Protein AF-M3CZ80-F1 (afdb_monomer)

Sequence (100 aa):
VNVDQGPNATKIYVHKSVLCASSEFFKAKARRVWSKGEATVDLPHVSQHAFMLYANWAYSGKVNETSVPDQADWEILAEAAALGQQLMDSAFKHSVMDTM

Mean predicted aligned error: 7.39 Å

Structure (mmCIF, N/CA/C/O backbone):
data_AF-M3CZ80-F1
#
_entry.id   AF-M3CZ80-F1
#
loop_
_atom_site.group_PDB
_atom_site.id
_atom_site.type_symbol
_atom_site.label_atom_id
_atom_site.label_alt_id
_atom_site.label_comp_id
_atom_site.label_asym_id
_atom_site.label_entity_id
_atom_site.label_seq_id
_atom_site.pdbx_PDB_ins_code
_atom_site.Cartn_x
_atom_site.Cartn_y
_atom_site.Cartn_z
_atom_site.occupancy
_atom_site.B_iso_or_equiv
_atom_site.auth_seq_id
_atom_site.auth_comp_id
_atom_site.auth_asym_id
_atom_site.auth_atom_id
_atom_site.pdbx_PDB_model_num
ATOM 1 N N . VAL A 1 1 ? -5.982 6.805 2.221 1.00 73.38 1 VAL A N 1
ATOM 2 C CA . VAL A 1 1 ? -4.555 7.166 2.346 1.00 73.38 1 VAL A CA 1
ATOM 3 C C . VAL A 1 1 ? -4.356 8.439 1.556 1.00 73.38 1 VAL A C 1
ATOM 5 O O . VAL A 1 1 ? -4.849 8.501 0.437 1.00 73.38 1 VAL A O 1
ATOM 8 N N . ASN A 1 2 ? -3.749 9.459 2.151 1.00 74.19 2 ASN A N 1
ATOM 9 C CA . ASN A 1 2 ? -3.387 10.678 1.439 1.00 74.19 2 ASN A CA 1
ATOM 10 C C . ASN A 1 2 ? -1.938 10.545 0.994 1.00 74.19 2 ASN A C 1
ATOM 12 O O . ASN A 1 2 ? -1.086 10.157 1.793 1.00 74.19 2 ASN A O 1
ATOM 16 N N . VAL A 1 3 ? -1.693 10.839 -0.272 1.00 72.12 3 VAL A N 1
ATOM 17 C CA . VAL A 1 3 ? -0.378 10.764 -0.900 1.00 72.12 3 VAL A CA 1
ATOM 18 C C . VAL A 1 3 ? 0.002 12.185 -1.328 1.00 72.12 3 VAL A C 1
ATOM 20 O O . VAL A 1 3 ? -0.855 12.864 -1.895 1.00 72.12 3 VAL A O 1
ATOM 23 N N . ASP A 1 4 ? 1.238 12.611 -1.028 1.00 66.75 4 ASP A N 1
ATOM 24 C CA . ASP A 1 4 ? 1.794 13.978 -1.190 1.00 66.75 4 ASP A CA 1
ATOM 25 C C . ASP A 1 4 ? 1.535 14.962 -0.010 1.00 66.75 4 ASP A C 1
ATOM 27 O O . ASP A 1 4 ? 0.680 14.725 0.847 1.00 66.75 4 ASP A O 1
ATOM 31 N N . GLN A 1 5 ? 2.305 16.062 0.070 1.00 50.66 5 GLN A N 1
ATOM 32 C CA . GLN A 1 5 ? 2.097 17.185 0.999 1.00 50.66 5 GLN A CA 1
ATOM 33 C C . GLN A 1 5 ? 1.918 18.499 0.224 1.00 50.66 5 GLN A C 1
ATOM 35 O O . GLN A 1 5 ? 2.888 19.160 -0.140 1.00 50.66 5 GLN A O 1
ATOM 40 N N . GLY A 1 6 ? 0.669 18.926 0.031 1.00 56.16 6 GLY A N 1
ATOM 41 C CA . GLY A 1 6 ? 0.364 20.209 -0.602 1.00 56.16 6 GLY A CA 1
ATOM 42 C C . GLY A 1 6 ? -1.039 20.266 -1.211 1.00 56.16 6 GLY A C 1
ATOM 43 O O . GLY A 1 6 ? -1.844 19.361 -0.987 1.00 56.16 6 GLY A O 1
ATOM 44 N N . PRO A 1 7 ? -1.355 21.300 -2.013 1.00 58.44 7 PRO A N 1
ATOM 45 C CA . PRO A 1 7 ? -2.625 21.391 -2.744 1.00 58.44 7 PRO A CA 1
ATOM 46 C C . PRO A 1 7 ? -2.857 20.237 -3.741 1.00 58.44 7 PRO A C 1
ATOM 48 O O . PRO A 1 7 ? -3.984 20.059 -4.190 1.00 58.44 7 PRO A O 1
ATOM 51 N N . ASN A 1 8 ? -1.827 19.431 -4.037 1.00 61.94 8 ASN A N 1
ATOM 52 C CA . ASN A 1 8 ? -1.893 18.232 -4.882 1.00 61.94 8 ASN A CA 1
ATOM 53 C C . ASN A 1 8 ? -2.047 16.917 -4.091 1.00 61.94 8 ASN A C 1
ATOM 55 O O . ASN A 1 8 ? -1.932 15.836 -4.671 1.00 61.94 8 ASN A O 1
ATOM 59 N N . ALA A 1 9 ? -2.317 16.983 -2.780 1.00 67.69 9 ALA A N 1
ATOM 60 C CA . ALA A 1 9 ? -2.543 15.792 -1.968 1.00 67.69 9 ALA A CA 1
ATOM 61 C C . ALA A 1 9 ? -3.726 14.976 -2.514 1.00 67.69 9 ALA A C 1
ATOM 63 O O . ALA A 1 9 ? -4.883 15.406 -2.471 1.00 67.69 9 ALA A O 1
ATOM 64 N N . THR A 1 10 ? -3.434 13.772 -3.005 1.00 78.12 10 THR A N 1
ATOM 65 C CA . THR A 1 10 ? -4.434 12.901 -3.627 1.00 78.12 10 THR A CA 1
ATOM 66 C C . THR A 1 10 ? -4.910 11.846 -2.640 1.00 78.12 10 THR A C 1
ATOM 68 O O . THR A 1 10 ? -4.121 11.155 -1.989 1.00 78.12 10 THR A O 1
ATOM 71 N N . LYS A 1 11 ? -6.236 11.714 -2.517 1.00 81.25 11 LYS A N 1
ATOM 72 C CA . LYS A 1 11 ? -6.873 10.718 -1.650 1.00 81.25 11 LYS A CA 1
ATOM 73 C C . LYS A 1 11 ? -7.043 9.409 -2.404 1.00 81.25 11 LYS A C 1
ATOM 75 O O . LYS A 1 11 ? -7.817 9.330 -3.352 1.00 81.25 11 LYS A O 1
ATOM 80 N N . ILE A 1 12 ? -6.370 8.370 -1.929 1.00 81.19 12 ILE A N 1
ATOM 81 C CA . ILE A 1 12 ? -6.469 7.017 -2.469 1.00 81.19 12 ILE A CA 1
ATOM 82 C C . ILE A 1 12 ? -7.186 6.130 -1.454 1.00 81.19 12 ILE A C 1
ATOM 84 O O . ILE A 1 12 ? -6.789 6.029 -0.285 1.00 81.19 12 ILE A O 1
ATOM 88 N N . TYR A 1 13 ? -8.263 5.486 -1.894 1.00 81.94 13 TYR A N 1
ATOM 89 C CA . TYR A 1 13 ? -9.069 4.591 -1.070 1.00 81.94 13 TYR A CA 1
ATOM 90 C C . TYR A 1 13 ? -8.640 3.144 -1.310 1.00 81.94 13 TYR A C 1
ATOM 92 O O . TYR A 1 13 ? -8.749 2.630 -2.418 1.00 81.94 13 TYR A O 1
ATOM 100 N N . VAL A 1 14 ? -8.149 2.486 -0.260 1.00 82.25 14 VAL A N 1
ATOM 101 C CA . VAL A 1 14 ? -7.725 1.080 -0.289 1.00 82.25 14 VAL A CA 1
ATOM 102 C C . VAL A 1 14 ? -8.346 0.369 0.904 1.00 82.25 14 VAL A C 1
ATOM 104 O O . VAL A 1 14 ? -8.471 0.953 1.984 1.00 82.25 14 VAL A O 1
ATOM 107 N N . HIS A 1 15 ? -8.747 -0.889 0.723 1.00 84.44 15 HIS A N 1
ATOM 108 C CA . HIS A 1 15 ? -9.302 -1.682 1.807 1.00 84.44 15 HIS A CA 1
ATOM 109 C C . HIS A 1 15 ? -8.278 -1.887 2.924 1.00 84.44 15 HIS A C 1
ATOM 111 O O . HIS A 1 15 ? -7.139 -2.296 2.699 1.00 84.44 15 HIS A O 1
ATOM 117 N N . LYS A 1 16 ? -8.718 -1.656 4.163 1.00 79.69 16 LYS A N 1
ATOM 118 C CA . LYS A 1 16 ? -7.900 -1.857 5.364 1.00 79.69 16 LYS A CA 1
ATOM 119 C C . LYS A 1 16 ? -7.335 -3.275 5.450 1.00 79.69 16 LYS A C 1
ATOM 121 O O . LYS A 1 16 ? -6.182 -3.434 5.827 1.00 79.69 16 LYS A O 1
ATOM 126 N N . SER A 1 17 ? -8.130 -4.292 5.113 1.00 82.00 17 SER A N 1
ATOM 127 C CA . SER A 1 17 ? -7.687 -5.692 5.118 1.00 82.00 17 SER A CA 1
ATOM 128 C C . SER A 1 17 ? -6.524 -5.932 4.161 1.00 82.00 17 SER A C 1
ATOM 130 O O . SER A 1 17 ? -5.628 -6.690 4.501 1.00 82.00 17 SER A O 1
ATOM 132 N N . VAL A 1 18 ? -6.518 -5.248 3.017 1.00 84.62 18 VAL A N 1
ATOM 133 C CA . VAL A 1 18 ? -5.472 -5.340 1.995 1.00 84.62 18 VAL A CA 1
ATOM 134 C C . VAL A 1 18 ? -4.196 -4.651 2.471 1.00 84.62 18 VAL A C 1
ATOM 136 O O . VAL A 1 18 ? -3.146 -5.280 2.509 1.00 84.62 18 VAL A O 1
ATOM 139 N N . LEU A 1 19 ? -4.294 -3.411 2.965 1.00 82.94 19 LEU A N 1
ATOM 140 C CA . LEU A 1 19 ? -3.140 -2.694 3.529 1.00 82.94 19 LEU A CA 1
ATOM 141 C C . LEU A 1 19 ? -2.532 -3.420 4.739 1.00 82.94 19 LEU A C 1
ATOM 143 O O . LEU A 1 19 ? -1.319 -3.452 4.910 1.00 82.94 19 LEU A O 1
ATOM 147 N N . CYS A 1 20 ? -3.371 -4.005 5.595 1.00 83.38 20 CYS A N 1
ATOM 148 C CA . CYS A 1 20 ? -2.923 -4.764 6.759 1.00 83.38 20 CYS A CA 1
ATOM 149 C C . CYS A 1 20 ? -2.564 -6.220 6.451 1.00 83.38 20 CYS A C 1
ATOM 151 O O . CYS A 1 20 ? -2.171 -6.910 7.385 1.00 83.38 20 CYS A O 1
ATOM 153 N N . ALA A 1 21 ? -2.726 -6.728 5.228 1.00 82.19 21 ALA A N 1
ATOM 154 C CA . ALA A 1 21 ? -2.386 -8.119 4.934 1.00 82.19 21 ALA A CA 1
ATOM 155 C C . ALA A 1 21 ? -0.864 -8.313 4.980 1.00 82.19 21 ALA A C 1
ATOM 157 O O . ALA A 1 21 ? -0.365 -9.181 5.700 1.00 82.19 21 ALA A O 1
ATOM 158 N N . SER A 1 22 ? -0.139 -7.446 4.274 1.00 75.19 22 SER A N 1
ATOM 159 C CA . SER A 1 22 ? 1.306 -7.549 4.066 1.00 75.19 22 SER A CA 1
ATOM 160 C C . SER A 1 22 ? 2.122 -6.537 4.877 1.00 75.19 22 SER A C 1
ATOM 162 O O . SER A 1 22 ? 3.174 -6.892 5.402 1.00 75.19 22 SER A O 1
ATOM 164 N N . SER A 1 23 ? 1.636 -5.304 5.059 1.00 83.44 23 SER A N 1
ATOM 165 C CA . SER A 1 23 ? 2.421 -4.234 5.691 1.00 83.44 23 SER A CA 1
ATOM 166 C C . SER A 1 23 ? 2.253 -4.176 7.212 1.00 83.44 23 SER A C 1
ATOM 168 O O . SER A 1 23 ? 1.182 -3.868 7.751 1.00 83.44 23 SER A O 1
ATOM 170 N N . GLU A 1 24 ? 3.362 -4.380 7.926 1.00 82.00 24 GLU A N 1
ATOM 171 C CA . GLU A 1 24 ? 3.436 -4.188 9.379 1.00 82.00 24 GLU A CA 1
ATOM 172 C C . GLU A 1 24 ? 3.249 -2.718 9.785 1.00 82.00 24 GLU A C 1
ATOM 174 O O . GLU A 1 24 ? 2.630 -2.437 10.817 1.00 82.00 24 GLU A O 1
ATOM 179 N N . PHE A 1 25 ? 3.684 -1.761 8.955 1.00 84.94 25 PHE A N 1
ATOM 180 C CA . PHE A 1 25 ? 3.437 -0.337 9.194 1.00 84.94 25 PHE A CA 1
ATOM 181 C C . PHE A 1 25 ? 1.938 -0.037 9.265 1.00 84.94 25 PHE A C 1
ATOM 183 O O . PHE A 1 25 ? 1.467 0.586 10.224 1.00 84.94 25 PHE A O 1
ATOM 190 N N . PHE A 1 26 ? 1.167 -0.523 8.287 1.00 83.12 26 PHE A N 1
ATOM 191 C CA . PHE A 1 26 ? -0.277 -0.337 8.293 1.00 83.12 26 PHE A CA 1
ATOM 192 C C . PHE A 1 26 ? -0.946 -1.122 9.417 1.00 83.12 26 PHE A C 1
ATOM 194 O O . PHE A 1 26 ? -1.868 -0.584 10.017 1.00 83.12 26 PHE A O 1
ATOM 201 N N . LYS A 1 27 ? -0.474 -2.318 9.799 1.00 83.88 27 LYS A N 1
ATOM 202 C CA . LYS A 1 27 ? -0.977 -3.020 11.002 1.00 83.88 27 LYS A CA 1
ATOM 203 C C . LYS A 1 27 ? -0.749 -2.209 12.285 1.00 83.88 27 LYS A C 1
ATOM 205 O O . LYS A 1 27 ? -1.654 -2.099 13.117 1.00 83.88 27 LYS A O 1
ATOM 210 N N . ALA A 1 28 ? 0.424 -1.601 12.447 1.00 82.69 28 ALA A N 1
ATOM 211 C CA . ALA A 1 28 ? 0.748 -0.779 13.611 1.00 82.69 28 ALA A CA 1
ATOM 212 C C . ALA A 1 28 ? -0.065 0.528 13.638 1.00 82.69 28 ALA A C 1
ATOM 214 O O . ALA A 1 28 ? -0.654 0.886 14.665 1.00 82.69 28 ALA A O 1
ATOM 215 N N . LYS A 1 29 ? -0.163 1.222 12.496 1.00 76.88 29 LYS A N 1
ATOM 216 C CA . LYS A 1 29 ? -0.979 2.438 12.340 1.00 76.88 29 LYS A CA 1
ATOM 217 C C . LYS A 1 29 ? -2.471 2.148 12.484 1.00 76.88 29 LYS A C 1
ATOM 219 O O . LYS A 1 29 ? -3.157 2.908 13.164 1.00 76.88 29 LYS A O 1
ATOM 224 N N . ALA A 1 30 ? -2.958 1.026 11.958 1.00 71.81 30 ALA A N 1
ATOM 225 C CA . ALA A 1 30 ? -4.337 0.566 12.104 1.00 71.81 30 ALA A CA 1
ATOM 226 C C . ALA A 1 30 ? -4.771 0.462 13.561 1.00 71.81 30 ALA A C 1
ATOM 228 O O . ALA A 1 30 ? -5.898 0.818 13.893 1.00 71.81 30 ALA A O 1
ATOM 229 N N . ARG A 1 31 ? -3.881 -0.029 14.428 1.00 68.31 31 ARG A N 1
ATOM 230 C CA . ARG A 1 31 ? -4.164 -0.188 15.857 1.00 68.31 31 ARG A CA 1
ATOM 231 C C . ARG A 1 31 ? -4.228 1.141 16.609 1.00 68.31 31 ARG A C 1
ATOM 233 O O . ARG A 1 31 ? -4.922 1.210 17.620 1.00 68.31 31 ARG A O 1
ATOM 240 N N . ARG A 1 32 ? -3.530 2.187 16.154 1.00 68.75 32 ARG A N 1
ATOM 241 C CA . ARG A 1 32 ? -3.486 3.498 16.837 1.00 68.75 32 ARG A CA 1
ATOM 242 C C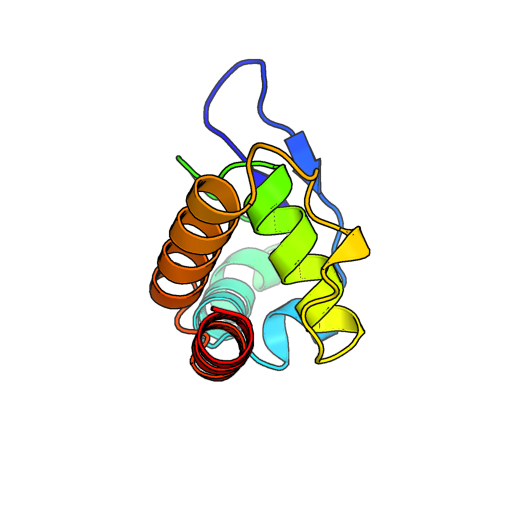 . ARG A 1 32 ? -4.443 4.538 16.256 1.00 68.75 32 ARG A C 1
ATOM 244 O O . ARG A 1 32 ? -5.081 5.246 17.028 1.00 68.75 32 ARG A O 1
ATOM 251 N N . VAL A 1 33 ? -4.502 4.644 14.930 1.00 67.06 33 VAL A N 1
ATOM 252 C CA . VAL A 1 33 ? -5.195 5.719 14.200 1.00 67.06 33 VAL A CA 1
ATOM 253 C C . VAL A 1 33 ? -6.622 5.284 13.866 1.00 67.06 33 VAL A C 1
ATOM 255 O O . VAL A 1 33 ? -7.582 5.887 14.335 1.00 67.06 33 VAL A O 1
ATOM 258 N N . TRP A 1 34 ? -6.777 4.135 13.199 1.00 69.56 34 TRP A N 1
ATOM 259 C CA . TRP A 1 34 ? -8.096 3.639 12.779 1.00 69.56 34 TRP A CA 1
ATOM 260 C C . TRP A 1 34 ? -8.994 3.180 13.937 1.00 69.56 34 TRP A C 1
ATOM 262 O O . TRP A 1 34 ? -10.205 3.084 13.765 1.00 69.56 34 TRP A O 1
ATOM 272 N N . SER A 1 35 ? -8.434 2.935 15.122 1.00 64.06 35 SER A N 1
ATOM 273 C CA 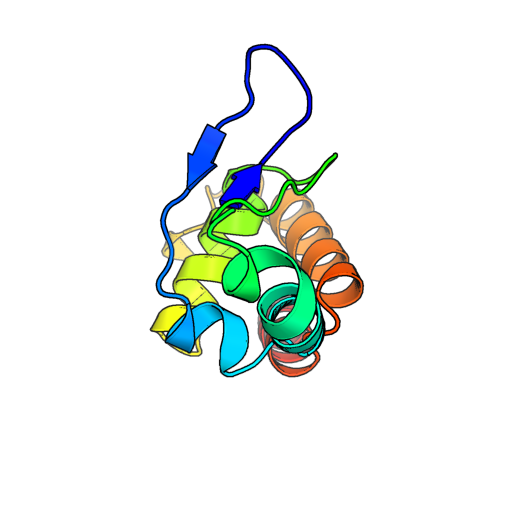. SER A 1 35 ? -9.198 2.626 16.341 1.00 64.06 35 SER A CA 1
ATOM 274 C C . SER A 1 35 ? -9.932 3.840 16.923 1.00 64.06 35 SER A C 1
ATOM 276 O O . SER A 1 35 ? -10.834 3.666 17.734 1.00 64.06 35 SER A O 1
ATOM 278 N N . LYS A 1 36 ? -9.546 5.064 16.533 1.00 64.19 36 LYS A N 1
ATOM 279 C CA . LYS A 1 36 ? -10.121 6.324 17.038 1.00 64.19 36 LYS A CA 1
ATOM 280 C C . LYS A 1 36 ? -11.096 6.989 16.057 1.00 64.19 36 LYS A C 1
ATOM 282 O O . LYS A 1 36 ? -11.519 8.111 16.296 1.00 64.19 36 LYS A O 1
ATOM 287 N N . GLY A 1 37 ? -11.448 6.314 14.960 1.00 59.59 37 GLY A N 1
ATOM 288 C CA . GLY A 1 37 ? -12.358 6.840 13.934 1.00 59.59 37 GLY A CA 1
ATOM 289 C C . GLY A 1 37 ? -11.695 7.737 12.882 1.00 59.59 37 GLY A C 1
ATOM 290 O O . GLY A 1 37 ? -12.299 8.003 11.846 1.00 59.59 37 GLY A O 1
ATOM 291 N N . GLU A 1 38 ? -10.437 8.139 13.074 1.00 59.50 38 GLU A N 1
ATOM 292 C CA . GLU A 1 38 ? -9.642 8.776 12.022 1.00 59.50 38 GLU A CA 1
ATOM 293 C C . GLU A 1 38 ? -9.179 7.698 11.042 1.00 59.50 38 GLU A C 1
ATOM 295 O O . GLU A 1 38 ? -8.353 6.864 11.389 1.00 59.50 38 GLU A O 1
ATOM 300 N N . ALA A 1 39 ? -9.742 7.666 9.830 1.00 69.06 39 ALA A N 1
ATOM 301 C CA . ALA A 1 39 ? -9.496 6.615 8.833 1.00 69.06 39 ALA A CA 1
ATOM 302 C C . ALA A 1 39 ? -8.332 6.920 7.867 1.00 69.06 39 ALA A C 1
ATOM 304 O O . ALA A 1 39 ? -8.005 6.105 6.999 1.00 69.06 39 ALA A O 1
ATOM 305 N N . THR A 1 40 ? -7.689 8.079 7.995 1.00 73.31 40 THR A N 1
ATOM 306 C CA . THR A 1 40 ? -6.735 8.569 6.995 1.00 73.31 40 THR A CA 1
ATOM 307 C C . THR A 1 40 ? -5.297 8.385 7.468 1.00 73.31 40 THR A C 1
ATOM 309 O O . THR A 1 40 ? -4.963 8.663 8.614 1.00 73.31 40 THR A O 1
ATOM 312 N N . VAL A 1 41 ? -4.444 7.875 6.580 1.00 78.50 41 VAL A N 1
ATOM 313 C CA . VAL A 1 41 ? -2.992 7.807 6.781 1.00 78.50 41 VAL A CA 1
ATOM 314 C C . VAL A 1 41 ? -2.370 8.744 5.765 1.00 78.50 41 VAL A C 1
ATOM 316 O O . VAL A 1 41 ? -2.619 8.564 4.573 1.00 78.50 41 VAL A O 1
ATOM 319 N N . ASP A 1 42 ? -1.604 9.717 6.240 1.00 80.06 42 ASP A N 1
ATOM 320 C CA . ASP A 1 42 ? -0.839 10.624 5.393 1.00 80.06 42 ASP A CA 1
ATOM 321 C C . ASP A 1 42 ? 0.538 10.022 5.111 1.00 80.06 42 ASP A C 1
ATOM 323 O O . ASP A 1 42 ? 1.267 9.641 6.034 1.00 80.06 42 ASP A O 1
ATOM 327 N N . LEU A 1 43 ? 0.870 9.919 3.828 1.00 79.81 43 LEU A N 1
ATOM 328 C CA . LEU A 1 43 ? 2.161 9.476 3.324 1.00 79.81 43 LEU A CA 1
ATOM 329 C C . LEU A 1 43 ? 2.839 10.655 2.613 1.00 79.81 43 LEU A C 1
ATOM 331 O O . LEU A 1 43 ? 2.598 10.884 1.424 1.00 79.81 43 LEU A O 1
ATOM 335 N N . PRO A 1 44 ? 3.653 11.436 3.345 1.00 75.62 44 PRO A N 1
ATOM 336 C CA . PRO A 1 44 ? 4.398 12.538 2.757 1.00 75.62 44 PRO A CA 1
ATOM 337 C C . PRO A 1 44 ? 5.489 12.014 1.820 1.00 75.62 44 PRO A C 1
ATOM 339 O O . PRO A 1 44 ? 6.091 10.980 2.107 1.00 75.62 44 PRO A O 1
ATOM 342 N N . HIS A 1 45 ? 5.774 12.757 0.746 1.00 74.88 45 HIS A N 1
ATOM 343 C CA . HIS A 1 45 ? 6.846 12.459 -0.222 1.00 74.88 45 HIS A CA 1
ATOM 344 C C . HIS A 1 45 ? 6.697 11.137 -0.982 1.00 74.88 45 HIS A C 1
ATOM 346 O O . HIS A 1 45 ? 7.678 10.581 -1.465 1.00 74.88 45 HIS A O 1
ATOM 352 N N . VAL A 1 46 ? 5.475 10.626 -1.082 1.00 79.38 46 VAL A N 1
ATOM 353 C CA . VAL A 1 46 ? 5.172 9.457 -1.902 1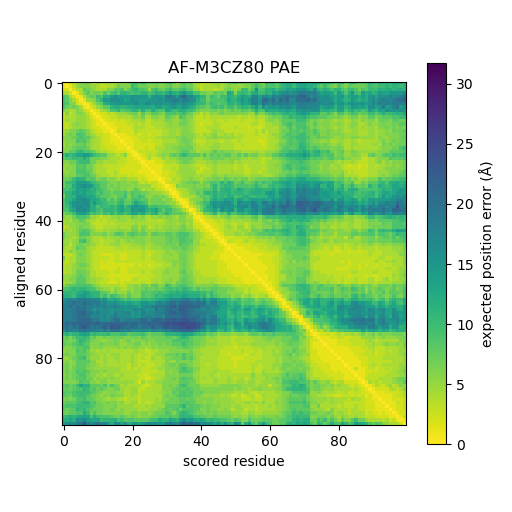.00 79.38 46 VAL A CA 1
ATOM 354 C C . VAL A 1 46 ? 4.476 9.946 -3.161 1.00 79.38 46 VAL A C 1
ATOM 356 O O . VAL A 1 46 ? 3.552 10.750 -3.069 1.00 79.38 46 VAL A O 1
ATOM 359 N N . SER A 1 47 ? 4.908 9.468 -4.325 1.00 79.19 47 SER A N 1
ATOM 360 C CA . SER A 1 47 ? 4.211 9.720 -5.585 1.00 79.19 47 SER A CA 1
ATOM 361 C C . SER A 1 47 ? 2.899 8.946 -5.640 1.00 79.19 47 SER A C 1
ATOM 363 O O . SER A 1 47 ? 2.809 7.788 -5.214 1.00 79.19 47 SER A O 1
ATOM 365 N N . GLN A 1 48 ? 1.875 9.561 -6.233 1.00 81.38 48 GLN A N 1
ATOM 366 C CA . GLN A 1 48 ? 0.610 8.889 -6.521 1.00 81.38 48 GLN A CA 1
ATOM 367 C C . GLN A 1 48 ? 0.832 7.596 -7.319 1.00 81.38 48 GLN A C 1
ATOM 369 O O . GLN A 1 48 ? 0.206 6.582 -7.014 1.00 81.38 48 GLN A O 1
ATOM 374 N N . HIS A 1 49 ? 1.743 7.608 -8.295 1.00 79.88 49 HIS A N 1
ATOM 375 C CA . HIS A 1 49 ? 2.020 6.449 -9.144 1.00 79.88 49 HIS A CA 1
ATOM 376 C C . HIS A 1 49 ? 2.651 5.297 -8.356 1.00 79.88 49 HIS A C 1
ATOM 378 O O . HIS A 1 49 ? 2.168 4.167 -8.437 1.00 79.88 49 HIS A O 1
ATOM 384 N N . ALA A 1 50 ? 3.649 5.587 -7.516 1.00 81.56 50 ALA A N 1
ATOM 385 C CA . ALA A 1 50 ? 4.278 4.588 -6.652 1.00 81.56 50 ALA A CA 1
ATOM 386 C C . ALA A 1 50 ? 3.264 3.952 -5.682 1.00 81.56 50 ALA A C 1
ATOM 388 O O . ALA A 1 50 ? 3.248 2.733 -5.492 1.00 81.56 50 ALA A O 1
ATOM 389 N N . PHE A 1 51 ? 2.358 4.754 -5.108 1.00 84.69 51 PHE A N 1
ATOM 390 C CA . PHE A 1 51 ? 1.321 4.221 -4.224 1.00 84.69 51 PHE A CA 1
ATOM 391 C C . PHE A 1 51 ? 0.240 3.433 -4.974 1.00 84.69 51 PHE A C 1
ATOM 393 O O . PHE A 1 51 ? -0.264 2.439 -4.451 1.00 84.69 51 PHE A O 1
ATOM 400 N N . MET A 1 52 ? -0.123 3.834 -6.195 1.00 82.88 52 MET A N 1
ATOM 401 C CA . MET A 1 52 ? -1.040 3.054 -7.031 1.00 82.88 52 MET A CA 1
ATOM 402 C C . MET A 1 52 ? -0.441 1.696 -7.404 1.00 82.88 52 MET A C 1
ATOM 404 O O . MET A 1 52 ? -1.155 0.694 -7.352 1.00 82.88 52 MET A O 1
ATOM 408 N N . LEU A 1 53 ? 0.864 1.637 -7.687 1.00 83.50 53 LEU A N 1
ATOM 409 C CA . LEU A 1 53 ? 1.574 0.378 -7.912 1.00 83.50 53 LEU A CA 1
ATOM 410 C C . LEU A 1 53 ? 1.535 -0.515 -6.667 1.00 83.50 53 LEU A C 1
ATOM 412 O O . LEU A 1 53 ? 1.183 -1.690 -6.764 1.00 83.50 53 LEU A O 1
ATOM 416 N N . TYR A 1 54 ? 1.804 0.059 -5.489 1.00 85.25 54 TYR A N 1
ATOM 417 C CA . TYR A 1 54 ? 1.667 -0.650 -4.216 1.00 85.25 54 TYR A CA 1
ATOM 418 C C . TYR A 1 54 ? 0.245 -1.170 -3.991 1.00 85.25 54 TYR A C 1
ATOM 420 O O . TYR A 1 54 ? 0.065 -2.325 -3.619 1.00 85.25 54 TYR A O 1
ATOM 428 N N . ALA A 1 55 ? -0.779 -0.349 -4.238 1.00 84.81 55 ALA A N 1
ATOM 429 C CA . ALA A 1 55 ? -2.171 -0.751 -4.072 1.00 84.81 55 ALA A CA 1
ATOM 430 C C . ALA A 1 55 ? -2.543 -1.897 -5.026 1.00 84.81 55 ALA A C 1
ATOM 432 O O . ALA A 1 55 ? -3.133 -2.883 -4.587 1.00 84.81 55 ALA A O 1
ATOM 433 N N . ASN A 1 56 ? -2.158 -1.805 -6.303 1.00 84.75 56 ASN A N 1
ATOM 434 C CA . ASN A 1 56 ? -2.365 -2.872 -7.282 1.00 84.75 56 ASN A CA 1
ATOM 435 C C . ASN A 1 56 ? -1.678 -4.170 -6.854 1.00 84.75 56 ASN A C 1
ATOM 437 O O . ASN A 1 56 ? -2.305 -5.233 -6.891 1.00 84.75 56 ASN A O 1
ATOM 441 N N . TRP A 1 57 ? -0.426 -4.090 -6.401 1.00 86.81 57 TRP A N 1
ATOM 442 C CA . TRP A 1 57 ? 0.279 -5.246 -5.861 1.00 86.81 57 TRP A CA 1
ATOM 443 C C . TRP A 1 57 ? -0.414 -5.796 -4.612 1.00 86.81 57 TRP A C 1
ATOM 445 O O . TRP A 1 57 ? -0.610 -6.998 -4.513 1.00 86.81 57 TRP A O 1
ATOM 455 N N . ALA A 1 58 ? -0.873 -4.953 -3.690 1.00 85.38 58 ALA A N 1
ATOM 456 C CA . ALA A 1 58 ? -1.520 -5.415 -2.467 1.00 85.38 58 ALA A CA 1
ATOM 457 C C . ALA A 1 58 ? -2.837 -6.166 -2.754 1.00 85.38 58 ALA A C 1
ATOM 459 O O . ALA A 1 58 ? -3.177 -7.113 -2.047 1.00 85.38 58 ALA A O 1
ATOM 460 N N . TYR A 1 59 ? -3.569 -5.782 -3.808 1.00 84.94 59 TYR A N 1
ATOM 461 C CA . TYR A 1 59 ? -4.771 -6.500 -4.248 1.00 84.94 59 TYR A CA 1
ATOM 462 C C . TYR A 1 59 ? -4.474 -7.781 -5.036 1.00 84.94 59 TYR A C 1
ATOM 464 O O . TYR A 1 59 ? -5.211 -8.756 -4.902 1.00 84.94 59 TYR A O 1
ATOM 472 N N . SER A 1 60 ? -3.450 -7.778 -5.890 1.00 82.00 60 SER A N 1
ATOM 473 C CA . SER A 1 60 ? -3.196 -8.865 -6.851 1.00 82.00 60 SER A CA 1
ATOM 474 C C . SER A 1 60 ? -2.077 -9.828 -6.439 1.00 82.00 60 SER A C 1
ATOM 476 O O . SER A 1 60 ? -1.967 -10.921 -6.992 1.00 82.00 60 SER A O 1
ATOM 478 N N . GLY A 1 61 ? -1.234 -9.423 -5.491 1.00 77.81 61 GLY A N 1
ATOM 479 C CA . GLY A 1 61 ? 0.020 -10.076 -5.122 1.00 77.81 61 GLY A CA 1
ATOM 480 C C . GLY A 1 61 ? 1.120 -9.980 -6.185 1.00 77.81 61 GLY A C 1
ATOM 481 O O . GLY A 1 61 ? 2.149 -10.633 -6.030 1.00 77.81 61 GLY A O 1
ATOM 482 N N . LYS A 1 62 ? 0.915 -9.227 -7.276 1.00 75.44 62 LYS A N 1
ATOM 483 C CA . LYS A 1 62 ? 1.850 -9.129 -8.407 1.00 75.44 62 LYS A CA 1
ATOM 484 C C . LYS A 1 62 ? 2.066 -7.679 -8.825 1.00 75.44 62 LYS A C 1
ATOM 486 O O . LYS A 1 62 ? 1.143 -6.869 -8.805 1.00 75.44 62 LYS A O 1
ATOM 491 N N . VAL A 1 63 ? 3.296 -7.353 -9.205 1.00 70.94 63 VAL A N 1
ATOM 492 C CA . VAL A 1 63 ? 3.622 -6.061 -9.814 1.00 70.94 63 VAL A CA 1
ATOM 493 C C . VAL A 1 63 ? 3.310 -6.196 -11.304 1.00 70.94 63 VAL A C 1
ATOM 495 O O . VAL A 1 63 ? 3.937 -6.988 -11.996 1.00 70.94 63 VAL A O 1
ATOM 498 N N . ASN A 1 64 ? 2.276 -5.504 -11.785 1.00 65.25 64 ASN A N 1
ATOM 499 C CA . ASN A 1 64 ? 1.931 -5.516 -13.207 1.00 65.25 64 ASN A CA 1
ATOM 500 C C . ASN A 1 64 ? 2.657 -4.363 -13.905 1.00 65.25 64 ASN A C 1
ATOM 502 O O . ASN A 1 64 ? 2.329 -3.204 -13.634 1.00 65.25 64 ASN A O 1
ATOM 506 N N . GLU A 1 65 ? 3.560 -4.684 -14.834 1.00 57.09 65 GLU A N 1
ATOM 507 C CA . GLU A 1 65 ? 4.283 -3.726 -15.695 1.00 57.09 65 GLU A CA 1
ATOM 508 C C . GLU A 1 65 ? 3.335 -2.753 -16.410 1.00 57.09 65 GLU A C 1
ATOM 510 O O . GLU A 1 65 ? 3.626 -1.573 -16.533 1.00 57.09 65 GLU A O 1
ATOM 515 N N . THR A 1 66 ? 2.120 -3.190 -16.757 1.00 55.44 66 THR A N 1
ATOM 516 C CA . THR A 1 66 ? 1.097 -2.353 -17.416 1.00 55.44 66 THR A CA 1
ATOM 517 C C . THR A 1 66 ? 0.602 -1.175 -16.567 1.00 55.44 66 THR A C 1
ATOM 519 O O . THR A 1 66 ? -0.137 -0.325 -17.059 1.00 55.44 66 THR A O 1
ATOM 522 N N . SER A 1 67 ? 0.950 -1.139 -15.276 1.00 53.94 67 SER A N 1
ATOM 523 C CA . SER A 1 67 ? 0.611 -0.031 -14.372 1.00 53.94 67 SER A CA 1
ATOM 524 C C . SER A 1 67 ? 1.647 1.096 -14.405 1.00 53.94 67 SER A C 1
ATOM 526 O O . SER A 1 67 ? 1.427 2.126 -13.764 1.00 53.94 67 SER A O 1
ATOM 528 N N . VAL A 1 68 ? 2.771 0.893 -15.100 1.00 56.41 68 VAL A N 1
ATOM 529 C CA . VAL A 1 68 ? 3.897 1.822 -15.162 1.00 56.41 68 VAL A CA 1
ATOM 530 C C . VAL A 1 68 ? 3.990 2.376 -16.593 1.00 56.41 68 VAL A C 1
ATOM 532 O O . VAL A 1 68 ? 3.907 1.610 -17.551 1.00 56.41 68 VAL A O 1
ATOM 535 N N . PRO A 1 69 ? 4.015 3.705 -16.781 1.00 55.34 69 PRO A N 1
ATOM 536 C CA . PRO A 1 69 ? 4.160 4.288 -18.109 1.00 55.34 69 PRO A CA 1
ATOM 537 C C . PRO A 1 69 ? 5.599 4.120 -18.635 1.00 55.34 69 PRO A C 1
ATOM 539 O O . PRO A 1 69 ? 6.512 4.694 -18.048 1.00 55.34 69 PRO A O 1
ATOM 542 N N . ASP A 1 70 ? 5.724 3.449 -19.791 1.00 56.38 70 ASP A N 1
ATOM 543 C CA . ASP A 1 70 ? 6.888 3.069 -20.645 1.00 56.38 70 ASP A CA 1
ATOM 544 C C . ASP A 1 70 ? 8.166 3.954 -20.657 1.00 56.38 70 ASP A C 1
ATOM 546 O O . ASP A 1 70 ? 9.193 3.569 -2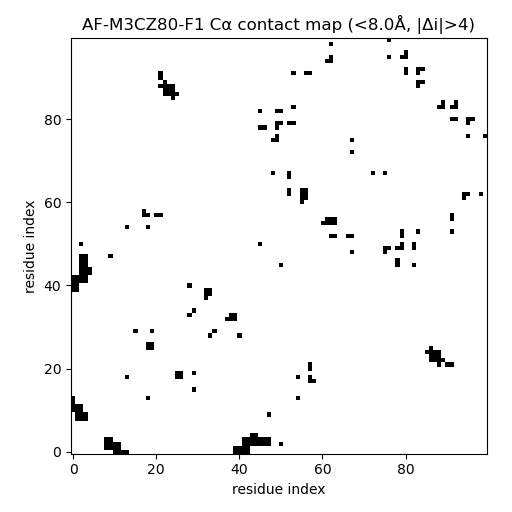1.211 1.00 56.38 70 ASP A O 1
ATOM 550 N N . GLN A 1 71 ? 8.130 5.179 -20.130 1.00 53.31 71 GLN A N 1
ATOM 551 C CA . GLN A 1 71 ? 9.257 6.123 -20.111 1.00 53.31 71 GLN A CA 1
ATOM 552 C C . GLN A 1 71 ? 9.740 6.499 -18.702 1.00 53.31 71 GLN A C 1
ATOM 554 O O . GLN A 1 71 ? 10.816 7.082 -18.577 1.00 53.31 71 GLN A O 1
ATOM 559 N N . ALA A 1 72 ? 8.984 6.167 -17.652 1.00 56.22 72 ALA A N 1
ATOM 560 C CA . ALA A 1 72 ? 9.271 6.531 -16.259 1.00 56.22 72 ALA A CA 1
ATOM 561 C C . ALA A 1 72 ? 9.456 5.303 -15.345 1.00 56.22 72 ALA A C 1
ATOM 563 O O . ALA A 1 72 ? 9.353 5.412 -14.121 1.00 56.22 7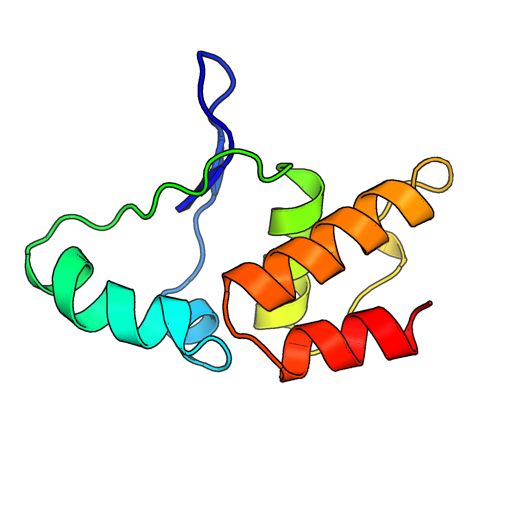2 ALA A O 1
ATOM 564 N N . ASP A 1 73 ? 9.732 4.137 -15.935 1.00 71.81 73 ASP A N 1
ATOM 565 C CA . ASP A 1 73 ? 9.700 2.856 -15.227 1.00 71.81 73 ASP A CA 1
ATOM 566 C C . ASP A 1 73 ? 10.679 2.793 -14.056 1.00 71.81 73 ASP A C 1
ATOM 568 O O . ASP A 1 73 ? 10.306 2.412 -12.949 1.00 71.81 73 ASP A O 1
ATOM 572 N N . TRP A 1 74 ? 11.923 3.233 -14.247 1.00 72.81 74 TRP A N 1
ATOM 573 C CA . TRP A 1 74 ? 12.946 3.100 -13.211 1.00 72.81 74 TRP A CA 1
ATOM 574 C C . TRP A 1 74 ? 12.739 4.063 -12.029 1.00 72.81 74 TRP A C 1
ATOM 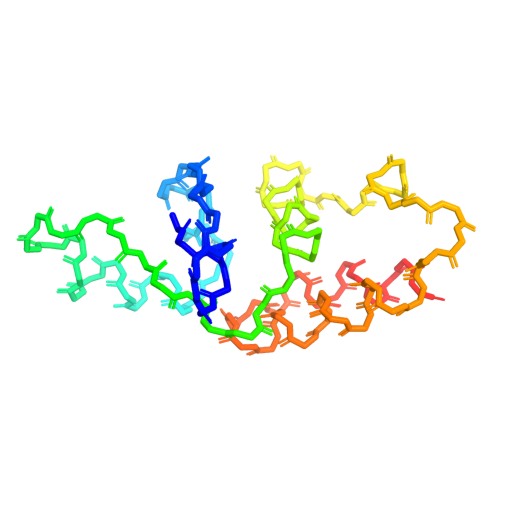576 O O . TRP A 1 74 ? 12.990 3.675 -10.889 1.00 72.81 74 TRP A O 1
ATOM 586 N N . GLU A 1 75 ? 12.258 5.289 -12.270 1.00 77.19 75 GLU A N 1
ATOM 587 C CA . GLU A 1 75 ? 11.990 6.268 -11.204 1.00 77.19 75 GLU A CA 1
ATOM 588 C C . GLU A 1 75 ? 10.827 5.793 -10.333 1.00 77.19 75 GLU A C 1
ATOM 590 O O . GLU A 1 75 ? 10.941 5.744 -9.108 1.00 77.19 75 GLU A O 1
ATOM 595 N N . ILE A 1 76 ? 9.737 5.346 -10.966 1.00 76.69 76 ILE A N 1
ATOM 596 C CA . ILE A 1 76 ? 8.547 4.858 -10.264 1.00 76.69 76 ILE A CA 1
ATOM 597 C C . ILE A 1 76 ? 8.859 3.566 -9.502 1.00 76.69 76 ILE A C 1
ATOM 599 O O . ILE A 1 76 ? 8.403 3.400 -8.369 1.00 76.69 76 ILE A O 1
ATOM 603 N N . LEU A 1 77 ? 9.655 2.658 -10.078 1.00 76.94 77 LEU A N 1
ATOM 604 C CA . LEU A 1 77 ? 10.083 1.434 -9.396 1.00 76.94 77 LEU A CA 1
ATOM 605 C C . LEU A 1 77 ? 11.023 1.733 -8.219 1.00 76.94 77 LEU A C 1
ATOM 607 O O . LEU A 1 77 ? 10.889 1.109 -7.163 1.00 76.94 77 LEU A O 1
ATOM 611 N N . ALA A 1 78 ? 11.934 2.702 -8.348 1.00 81.62 78 ALA A N 1
ATOM 612 C CA . ALA A 1 78 ? 12.798 3.135 -7.250 1.00 81.62 78 ALA A CA 1
ATOM 613 C C . ALA A 1 78 ? 11.989 3.771 -6.106 1.00 81.62 78 ALA A C 1
ATOM 615 O O . ALA A 1 78 ? 12.193 3.433 -4.935 1.00 81.62 78 ALA A O 1
ATOM 616 N N . GLU A 1 79 ? 11.025 4.634 -6.431 1.00 82.50 79 GLU A N 1
ATOM 617 C CA . GLU A 1 79 ? 10.093 5.209 -5.458 1.00 82.50 79 GLU A CA 1
ATOM 618 C C . GLU A 1 79 ? 9.215 4.139 -4.800 1.00 82.50 79 GLU A C 1
ATOM 620 O O . GLU A 1 79 ? 9.010 4.167 -3.586 1.00 82.50 79 GLU A O 1
ATOM 625 N N . ALA A 1 80 ? 8.733 3.158 -5.564 1.00 82.62 80 ALA A N 1
ATOM 626 C CA . ALA A 1 80 ? 7.978 2.028 -5.037 1.00 82.62 80 ALA A CA 1
ATOM 627 C C . ALA A 1 80 ? 8.832 1.171 -4.088 1.00 82.62 80 ALA A C 1
ATOM 629 O O . ALA A 1 80 ? 8.379 0.807 -3.003 1.00 82.62 80 ALA A O 1
ATOM 630 N N . ALA A 1 81 ? 10.094 0.901 -4.424 1.00 80.69 81 ALA A N 1
ATOM 631 C CA . ALA A 1 81 ? 11.004 0.188 -3.532 1.00 80.69 81 ALA A CA 1
ATOM 632 C C . ALA A 1 81 ? 11.248 0.967 -2.222 1.00 80.69 81 ALA A C 1
ATOM 634 O O . ALA A 1 81 ? 11.201 0.382 -1.132 1.00 80.69 81 ALA A O 1
ATOM 635 N N . ALA A 1 82 ? 11.442 2.289 -2.305 1.00 84.81 82 ALA A N 1
ATOM 636 C CA . ALA A 1 82 ? 11.562 3.163 -1.137 1.00 84.81 82 ALA A CA 1
ATOM 637 C C . ALA A 1 82 ? 10.275 3.172 -0.290 1.00 84.81 82 ALA A C 1
ATOM 639 O O . ALA A 1 82 ? 10.337 3.073 0.940 1.00 84.81 82 ALA A O 1
ATOM 640 N N . LEU A 1 83 ? 9.108 3.193 -0.940 1.00 85.38 83 LEU A N 1
ATOM 641 C CA . LEU A 1 83 ? 7.804 3.079 -0.294 1.00 85.38 83 LEU A CA 1
ATOM 642 C C . LEU A 1 83 ? 7.665 1.740 0.443 1.00 85.38 83 LEU A C 1
ATOM 644 O O . LEU A 1 83 ? 7.239 1.721 1.595 1.00 85.38 83 LEU A O 1
ATOM 648 N N . GLY A 1 84 ? 8.076 0.624 -0.163 1.00 84.31 84 GLY A N 1
ATOM 649 C CA . GLY A 1 84 ? 8.070 -0.691 0.486 1.00 84.31 84 GLY A CA 1
ATOM 650 C C . GLY A 1 84 ? 8.903 -0.728 1.765 1.00 84.31 84 GLY A C 1
ATOM 651 O O . GLY A 1 84 ? 8.463 -1.266 2.784 1.00 84.31 84 GLY A O 1
ATOM 652 N N . GLN A 1 85 ? 10.071 -0.080 1.751 1.00 84.44 85 GLN A N 1
ATOM 653 C CA . GLN A 1 85 ? 10.911 0.084 2.938 1.00 84.44 85 GLN A CA 1
ATOM 654 C C . GLN A 1 85 ? 10.198 0.919 4.020 1.00 84.44 85 GLN A C 1
ATOM 656 O O . GLN A 1 85 ? 10.178 0.521 5.186 1.00 84.44 85 GLN A O 1
ATOM 661 N N . GLN A 1 86 ? 9.573 2.041 3.644 1.00 84.12 86 GLN A N 1
ATOM 662 C CA . GLN A 1 86 ? 8.830 2.919 4.560 1.00 84.12 86 GLN A CA 1
ATOM 663 C C . GLN A 1 86 ? 7.604 2.224 5.176 1.00 84.12 86 GLN A C 1
ATOM 665 O O . GLN A 1 86 ? 7.296 2.418 6.353 1.00 84.12 86 GLN A O 1
ATOM 670 N N . LEU A 1 87 ? 6.928 1.382 4.395 1.00 83.75 87 LEU A N 1
ATOM 671 C CA . LEU A 1 87 ? 5.770 0.594 4.815 1.00 83.75 87 LEU A CA 1
ATOM 672 C C . LEU A 1 87 ? 6.147 -0.702 5.548 1.00 83.75 87 LEU A C 1
ATOM 674 O O . LEU A 1 87 ? 5.254 -1.446 5.965 1.00 83.75 87 LEU A O 1
ATOM 678 N N . MET A 1 88 ? 7.443 -0.974 5.729 1.00 84.00 88 MET A N 1
ATOM 679 C CA . MET A 1 88 ? 7.955 -2.217 6.313 1.00 84.00 88 MET A CA 1
ATOM 680 C C . MET A 1 88 ? 7.347 -3.462 5.641 1.00 84.00 88 MET A C 1
ATOM 682 O O . MET A 1 88 ? 7.033 -4.446 6.309 1.00 84.00 88 MET A O 1
ATOM 686 N N . ASP A 1 89 ? 7.135 -3.396 4.325 1.00 84.06 89 ASP A N 1
ATOM 687 C CA . ASP A 1 89 ? 6.499 -4.447 3.533 1.00 84.06 89 ASP A CA 1
ATOM 688 C C . ASP A 1 89 ? 7.571 -5.192 2.727 1.00 84.06 89 ASP A C 1
ATOM 690 O O . ASP A 1 89 ? 7.949 -4.817 1.613 1.00 84.06 89 ASP A O 1
ATOM 694 N N . SER A 1 90 ? 8.135 -6.230 3.349 1.00 80.62 90 SER A N 1
ATOM 695 C CA . SER A 1 90 ? 9.202 -7.039 2.754 1.00 80.62 90 SER A CA 1
ATOM 696 C C . SER A 1 90 ? 8.730 -7.828 1.535 1.00 80.62 90 SER A C 1
ATOM 698 O O . SER A 1 90 ? 9.521 -8.032 0.616 1.00 80.62 90 SER A O 1
ATOM 700 N N . ALA A 1 91 ? 7.457 -8.232 1.510 1.00 81.56 91 ALA A N 1
ATOM 701 C CA . ALA A 1 91 ? 6.865 -8.943 0.387 1.00 81.56 91 ALA A CA 1
ATOM 702 C C . ALA A 1 91 ? 6.765 -8.027 -0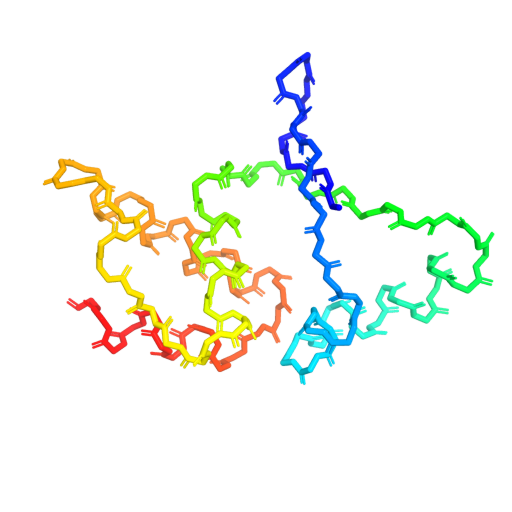.838 1.00 81.56 91 ALA A C 1
ATOM 704 O O . ALA A 1 91 ? 7.185 -8.424 -1.923 1.00 81.56 91 ALA A O 1
ATOM 705 N N . PHE A 1 92 ? 6.323 -6.779 -0.650 1.00 81.88 92 PHE A N 1
ATOM 706 C CA . PHE A 1 92 ? 6.287 -5.807 -1.741 1.00 81.88 92 PHE A CA 1
ATOM 707 C C . PHE A 1 92 ? 7.678 -5.518 -2.292 1.00 81.88 92 PHE A C 1
ATOM 709 O O . PHE A 1 92 ? 7.884 -5.555 -3.502 1.00 81.88 92 PHE A O 1
ATOM 716 N N . LYS A 1 93 ? 8.656 -5.285 -1.407 1.00 80.31 93 LYS A N 1
ATOM 717 C CA . LYS A 1 93 ? 10.035 -5.021 -1.828 1.00 80.31 93 LYS A CA 1
ATOM 718 C C . LYS A 1 93 ? 10.601 -6.168 -2.668 1.00 80.31 93 LYS A C 1
ATOM 720 O O . LYS A 1 93 ? 11.277 -5.905 -3.655 1.00 80.31 93 LYS A O 1
ATOM 725 N N . HIS A 1 94 ? 10.325 -7.414 -2.282 1.00 82.12 94 HIS A N 1
ATOM 726 C CA . HIS A 1 94 ? 10.779 -8.579 -3.037 1.00 82.12 94 HIS A CA 1
ATOM 727 C C . HIS A 1 94 ? 10.119 -8.641 -4.416 1.00 82.12 94 HIS A C 1
ATOM 729 O O . HIS A 1 94 ? 10.819 -8.771 -5.407 1.00 82.12 94 HIS A O 1
ATOM 735 N N . SER A 1 95 ? 8.804 -8.419 -4.500 1.00 79.38 95 SER A N 1
ATOM 736 C CA . SER A 1 95 ? 8.106 -8.394 -5.790 1.00 79.38 95 SER A CA 1
ATOM 737 C C . SER A 1 95 ? 8.568 -7.264 -6.714 1.00 79.38 95 SER A C 1
ATOM 739 O O . SER A 1 95 ? 8.636 -7.466 -7.921 1.00 79.38 95 SER A O 1
ATOM 741 N N . VAL A 1 96 ? 8.896 -6.086 -6.172 1.00 79.31 96 VAL A N 1
ATOM 742 C CA . VAL A 1 96 ? 9.474 -4.986 -6.962 1.00 79.31 96 VAL A CA 1
ATOM 743 C C . VAL A 1 96 ? 10.878 -5.354 -7.448 1.00 79.31 96 VAL A C 1
ATOM 745 O O . VAL A 1 96 ? 11.169 -5.147 -8.618 1.00 79.31 96 VAL A O 1
ATOM 748 N N . MET A 1 97 ? 11.722 -5.941 -6.591 1.00 74.69 97 MET A N 1
ATOM 749 C CA . MET A 1 97 ? 13.067 -6.398 -6.975 1.00 74.69 97 MET A CA 1
ATOM 750 C C . MET A 1 97 ? 13.048 -7.521 -8.013 1.00 74.69 97 MET A C 1
ATOM 752 O O . MET A 1 97 ? 13.910 -7.527 -8.875 1.00 74.69 97 MET A O 1
ATOM 756 N N . ASP A 1 98 ? 12.079 -8.435 -7.957 1.00 76.19 98 ASP A N 1
ATOM 757 C CA . ASP A 1 98 ? 11.922 -9.494 -8.964 1.00 76.19 98 ASP A CA 1
ATOM 758 C C . ASP A 1 98 ? 11.499 -8.945 -10.339 1.00 76.19 98 ASP A C 1
ATOM 760 O O . ASP A 1 98 ? 11.615 -9.644 -11.343 1.00 76.19 98 ASP A O 1
ATOM 764 N N . THR A 1 99 ? 10.971 -7.716 -10.376 1.00 71.06 99 THR A N 1
ATOM 765 C CA . THR A 1 99 ? 10.547 -7.027 -11.606 1.00 71.06 99 THR A CA 1
ATOM 766 C C . THR A 1 99 ? 11.650 -6.114 -12.171 1.00 71.06 99 THR A C 1
ATOM 768 O O . THR A 1 99 ? 11.568 -5.725 -13.332 1.00 71.06 99 THR A O 1
ATOM 771 N N . MET A 1 100 ? 12.662 -5.754 -11.366 1.00 63.69 100 MET A N 1
ATOM 772 C CA . MET A 1 100 ? 13.836 -4.964 -11.783 1.00 63.69 100 MET A CA 1
ATOM 773 C C . MET A 1 100 ? 14.891 -5.841 -12.461 1.00 63.69 100 MET A C 1
ATOM 775 O O . MET A 1 100 ? 15.524 -5.338 -13.416 1.00 63.69 100 MET A O 1
#

Nearest PDB structures (foldseek):
  2vkp-assembly1_B-2  TM=7.631E-01  e=1.912E-03  Homo sapiens
  3e4u-assembly2_C  TM=6.999E-01  e=4.804E-03  Homo sapiens
  3htm-assembly2_D  TM=7.579E-01  e=1.640E-02  Homo sapiens
  7z8t-assembly1_S  TM=5.866E-01  e=6.947E-01  Homo sapiens

pLDDT: mean 75.5, std 9.53, range [50.66, 86.81]

Solvent-accessible surfa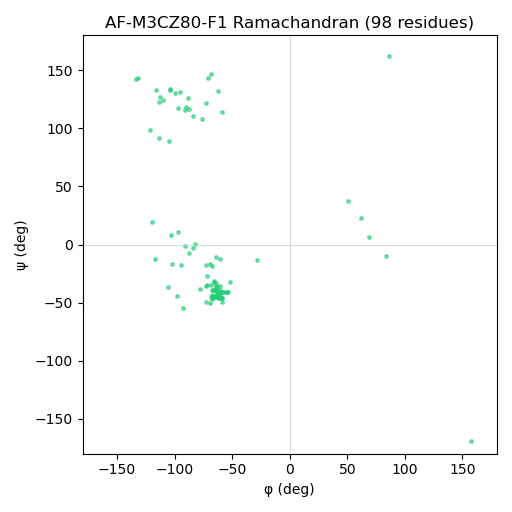ce area (backbone atoms only — not comparable to full-atom values): 5716 Å² total; per-residue (Å²): 59,34,27,36,82,59,100,76,47,42,81,46,87,72,61,64,69,45,51,43,68,68,18,53,43,44,44,57,45,43,67,66,43,48,68,72,73,49,79,74,47,79,39,70,87,39,54,66,68,26,50,49,50,49,51,49,20,54,76,67,78,45,75,60,70,90,79,49,63,95,85,50,51,68,63,41,50,52,49,30,42,52,47,19,61,73,34,54,16,65,67,57,33,48,48,51,58,77,71,106

Radius of gyration: 13.08 Å; Cα contacts (8 Å, |Δi|>4): 126; chains: 1; bounding box: 26×32×38 Å

Secondary structure (DSSP, 8-state):
-EESSSTT-EE----HHHHHHH-HHHHHHHHHTGGGT----E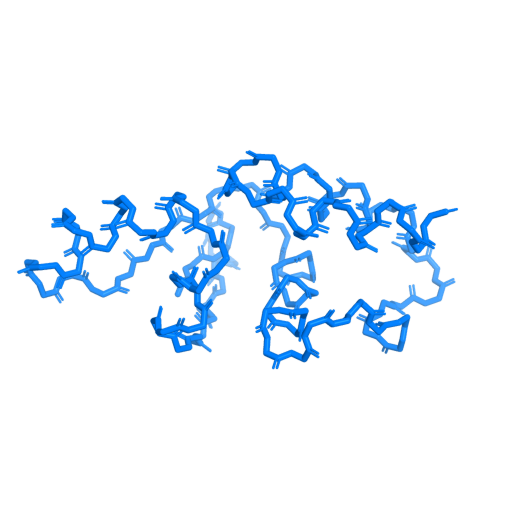ETT--HHHHHHHHHHHHHSS--GGGS-TTSHHHHHHHHHHHHHHTT-HHHHHHHHTT-

InterPro domains:
  IPR000210 BTB/POZ domain [PF00651] (10-80)
  IPR000210 BTB/POZ domain [PS50097] (1-67)
  IPR011333 SKP1/BTB/POZ domain superfamily [G3DSA:3.30.710.10] (1-100)
  IPR011333 SKP1/BTB/POZ domain superfamily [SSF54695] (10-80)

Organism: Sphaerulina musiva (strain SO2202) (NCBI:txid692275)

Foldseek 3Di:
DWEEDDPPTDDDDADLCLLVVQFPLSVVCCVPQVVVVNPDDYDYPQDPLLVVQVRVCSVPVARDPVSDPPPCLVVSLVSNLVVCVVRVGPSSNVRSVVVD